Protein AF-A0A9X1ZJ38-F1 (afdb_monomer_lite)

Organism: NCBI:txid220752

Sequence (102 aa):
MEQLSFFSVPSPCIGVCQSDAKGYCLGCFRSRDERFNWMSYTDLQKQDINRLCKQRRKRKQYALYKASMQQRQALQSSVNIQLDFADDGETPQASSTPKADD

Radius of gyration: 32.01 Å; chains: 1; bounding box: 73×57×81 Å

InterPro domains:
  IPR010710 Protein of unknown function DUF1289 [PF06945] (11-57)
  IPR010710 Protein of unknown function DUF1289 [PTHR35175] (1-78)

Structure (mmCIF, N/CA/C/O backbone):
data_AF-A0A9X1ZJ38-F1
#
_entry.id   AF-A0A9X1ZJ38-F1
#
loop_
_atom_site.group_PDB
_atom_site.id
_atom_site.type_symbol
_atom_site.label_atom_id
_atom_site.label_alt_id
_atom_site.label_comp_id
_atom_site.label_asym_id
_atom_site.label_entity_id
_atom_site.label_seq_id
_atom_site.pdbx_PDB_ins_code
_atom_site.Cartn_x
_atom_site.Cartn_y
_atom_site.Cartn_z
_atom_site.occupancy
_atom_site.B_iso_or_equiv
_atom_site.auth_seq_id
_atom_site.auth_comp_id
_atom_site.auth_asym_id
_atom_site.auth_atom_id
_atom_site.pdbx_PDB_model_num
ATOM 1 N N . MET A 1 1 ? 27.855 3.798 -7.014 1.00 42.66 1 MET A N 1
ATOM 2 C CA . MET A 1 1 ? 28.332 2.496 -6.504 1.00 42.66 1 MET A CA 1
ATOM 3 C C . MET A 1 1 ? 27.114 1.613 -6.309 1.00 42.66 1 MET A C 1
ATOM 5 O O . MET A 1 1 ? 26.357 1.849 -5.378 1.00 42.66 1 MET A O 1
ATOM 9 N N . GLU A 1 2 ? 26.874 0.679 -7.228 1.00 58.31 2 GLU A N 1
ATOM 10 C CA . GLU A 1 2 ? 25.814 -0.326 -7.095 1.00 58.31 2 GLU A CA 1
ATOM 11 C C . GLU A 1 2 ? 26.388 -1.518 -6.330 1.00 58.31 2 GLU A C 1
ATOM 13 O O . GLU A 1 2 ? 27.302 -2.197 -6.793 1.00 58.31 2 GLU A O 1
ATOM 18 N N . GLN A 1 3 ? 25.914 -1.725 -5.107 1.00 58.31 3 GLN A N 1
ATOM 19 C CA . GLN A 1 3 ? 26.302 -2.870 -4.299 1.00 58.31 3 GLN A CA 1
ATOM 20 C C . GLN A 1 3 ? 25.622 -4.107 -4.904 1.00 58.31 3 GLN A C 1
ATOM 22 O O . GLN A 1 3 ? 24.397 -4.210 -4.855 1.00 58.31 3 GLN A O 1
ATOM 27 N N . LEU A 1 4 ? 26.399 -5.012 -5.513 1.00 62.38 4 LEU A N 1
ATOM 28 C CA . LEU A 1 4 ? 25.911 -6.280 -6.071 1.00 62.38 4 LEU A CA 1
ATOM 29 C C . LEU A 1 4 ? 25.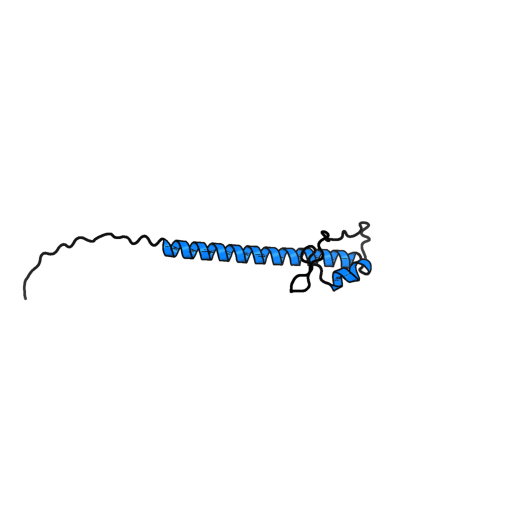245 -7.107 -4.958 1.00 62.38 4 LEU A C 1
ATOM 31 O O . LEU A 1 4 ? 25.909 -7.828 -4.211 1.00 62.38 4 LEU A O 1
ATOM 35 N N . SER A 1 5 ? 23.922 -7.002 -4.822 1.00 58.50 5 SER A N 1
ATOM 36 C CA . SER A 1 5 ? 23.162 -7.921 -3.985 1.00 58.50 5 SER A CA 1
ATOM 37 C C . SER A 1 5 ? 22.965 -9.208 -4.778 1.00 58.50 5 SER A C 1
ATOM 39 O O . SER A 1 5 ? 22.165 -9.251 -5.706 1.00 58.50 5 SER A O 1
ATOM 41 N N . PHE A 1 6 ? 23.687 -10.261 -4.407 1.00 58.66 6 PHE A N 1
ATOM 42 C CA . PHE A 1 6 ? 23.592 -11.591 -5.023 1.00 58.66 6 PHE A CA 1
ATOM 43 C C . PHE A 1 6 ? 22.207 -12.255 -4.879 1.00 58.66 6 PHE A C 1
ATOM 45 O O . PHE A 1 6 ? 21.957 -13.301 -5.474 1.00 58.66 6 PHE A O 1
ATOM 52 N N . PHE A 1 7 ? 21.300 -11.673 -4.091 1.00 68.25 7 PHE A N 1
ATOM 53 C CA . PHE A 1 7 ? 19.995 -12.250 -3.791 1.00 68.25 7 PHE A CA 1
ATOM 54 C C . PHE A 1 7 ? 18.894 -11.597 -4.626 1.00 68.25 7 PHE A C 1
ATOM 56 O O . PHE A 1 7 ? 18.624 -10.402 -4.498 1.00 68.25 7 PHE A O 1
ATOM 63 N N . SER A 1 8 ? 18.215 -12.405 -5.444 1.00 73.12 8 SER A N 1
ATOM 64 C CA . SER A 1 8 ? 17.040 -11.979 -6.204 1.00 73.12 8 SER A CA 1
ATOM 65 C C . SER A 1 8 ? 15.963 -11.430 -5.268 1.00 73.12 8 SER A C 1
ATOM 67 O O . SER A 1 8 ? 15.594 -12.079 -4.285 1.00 73.12 8 SER A O 1
ATOM 69 N N . VAL A 1 9 ? 15.420 -10.258 -5.588 1.00 83.19 9 VAL A N 1
ATOM 70 C CA . VAL A 1 9 ? 14.373 -9.623 -4.783 1.00 83.19 9 VAL A CA 1
ATOM 71 C C . VAL A 1 9 ? 13.083 -10.450 -4.855 1.00 83.19 9 VAL A C 1
ATOM 73 O O . VAL A 1 9 ? 12.495 -10.562 -5.935 1.00 83.19 9 VAL A O 1
ATOM 76 N N . PRO A 1 10 ? 12.586 -10.999 -3.730 1.00 82.94 10 PRO A N 1
ATOM 77 C CA . PRO A 1 10 ? 11.368 -11.795 -3.746 1.00 82.94 10 PRO A CA 1
ATOM 78 C C . PRO A 1 10 ? 10.150 -10.921 -4.064 1.00 82.94 10 PRO A C 1
ATOM 80 O O . PRO A 1 10 ? 10.035 -9.770 -3.623 1.00 82.94 10 PRO A O 1
ATOM 83 N N . SER A 1 11 ? 9.208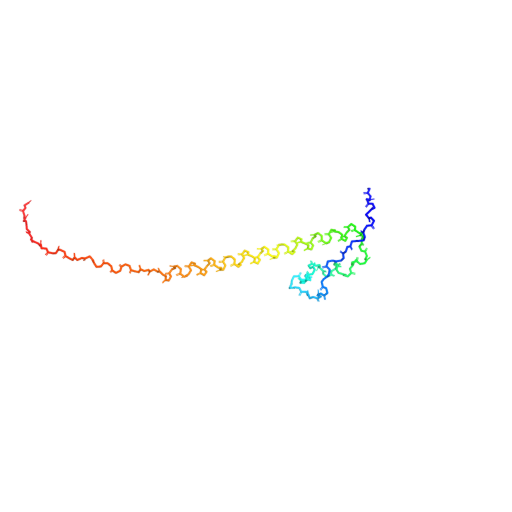 -11.478 -4.826 1.00 82.44 11 SER A N 1
ATOM 84 C CA . SER A 1 11 ? 7.939 -10.808 -5.112 1.00 82.44 11 SER A CA 1
ATOM 85 C C . SER A 1 11 ? 7.033 -10.836 -3.865 1.00 82.44 11 SER A C 1
ATOM 87 O O . SER A 1 11 ? 6.872 -11.894 -3.261 1.00 82.44 11 SER A O 1
ATOM 89 N N . PRO A 1 12 ? 6.376 -9.724 -3.492 1.00 83.50 12 PRO A N 1
ATOM 90 C CA . PRO A 1 12 ? 5.442 -9.659 -2.366 1.00 83.50 12 PRO A CA 1
ATOM 91 C C . PRO A 1 12 ? 4.031 -10.161 -2.738 1.00 83.50 12 PRO A C 1
ATOM 93 O O . PRO A 1 12 ? 3.056 -9.823 -2.064 1.00 83.50 12 PRO A O 1
ATOM 96 N N . CYS A 1 13 ? 3.879 -10.878 -3.856 1.00 87.19 13 CYS A N 1
ATOM 97 C CA . CYS A 1 13 ? 2.587 -11.347 -4.344 1.00 87.19 13 CYS A CA 1
ATOM 98 C C . CYS A 1 13 ? 2.082 -12.539 -3.521 1.00 87.19 13 CYS A C 1
ATOM 100 O O . CYS A 1 13 ? 2.821 -13.487 -3.291 1.00 87.19 13 CYS A O 1
ATOM 102 N N . ILE A 1 14 ? 0.806 -12.506 -3.132 1.00 86.62 14 ILE A N 1
ATOM 103 C CA . ILE A 1 14 ? 0.131 -13.591 -2.396 1.00 86.62 14 ILE A CA 1
ATOM 104 C C . ILE A 1 14 ? -0.835 -14.396 -3.284 1.00 86.62 14 ILE A C 1
ATOM 106 O O . ILE A 1 14 ? -1.739 -15.048 -2.780 1.00 86.62 14 ILE A O 1
ATOM 110 N N . GLY A 1 15 ? -0.720 -14.273 -4.611 1.00 85.44 15 GLY A N 1
ATOM 111 C CA . GLY A 1 15 ? -1.621 -14.931 -5.571 1.00 85.44 15 GLY A CA 1
ATOM 112 C C . GLY A 1 15 ? -3.003 -14.280 -5.724 1.00 85.44 15 GLY A C 1
ATOM 113 O O . GLY A 1 15 ? -3.809 -14.741 -6.523 1.00 85.44 15 GLY A O 1
ATOM 114 N N . VAL A 1 16 ? -3.281 -13.182 -5.014 1.00 85.88 16 VAL A N 1
ATOM 115 C CA . VAL A 1 16 ? -4.546 -12.436 -5.124 1.00 85.88 16 VAL A CA 1
ATOM 116 C C . VAL A 1 16 ? -4.344 -11.190 -5.982 1.00 85.88 16 VAL A C 1
ATOM 118 O O . VAL A 1 16 ? -3.562 -10.307 -5.628 1.00 85.88 16 VAL A O 1
ATOM 121 N N . CYS A 1 17 ? -5.074 -11.102 -7.095 1.00 83.12 17 CYS A N 1
ATOM 122 C CA . CYS A 1 17 ? -4.991 -10.009 -8.067 1.00 83.12 17 CYS A CA 1
ATOM 123 C C . CYS A 1 17 ? -6.296 -9.193 -8.108 1.00 83.12 17 CYS A C 1
ATOM 125 O O . CYS A 1 17 ? -6.950 -9.095 -9.139 1.00 83.12 17 CYS A O 1
ATOM 127 N N . GLN A 1 18 ? -6.692 -8.613 -6.973 1.00 88.94 18 GLN A N 1
ATOM 128 C CA . GLN A 1 18 ? -7.864 -7.733 -6.883 1.00 88.94 18 GLN A CA 1
ATOM 129 C C . GLN A 1 18 ? -7.429 -6.299 -6.589 1.00 88.94 18 GLN A C 1
ATOM 131 O O . GLN A 1 18 ? -6.547 -6.083 -5.757 1.00 88.94 18 GLN A O 1
ATOM 136 N N . SER A 1 19 ? -8.029 -5.327 -7.272 1.00 90.25 19 SER A N 1
ATOM 137 C CA . SER A 1 19 ? -7.719 -3.904 -7.114 1.00 90.25 19 SER A CA 1
ATOM 138 C C . SER A 1 19 ? -8.713 -3.217 -6.175 1.00 90.25 19 SER A C 1
ATOM 140 O O . SER A 1 19 ? -9.914 -3.432 -6.267 1.00 90.25 19 SER A O 1
ATOM 142 N N . ASP A 1 20 ? -8.194 -2.385 -5.275 1.00 88.00 20 ASP A N 1
ATOM 143 C CA . ASP A 1 20 ? -8.956 -1.475 -4.417 1.00 88.00 20 ASP A CA 1
ATOM 144 C C . ASP A 1 20 ? -9.468 -0.273 -5.236 1.00 88.00 20 ASP A C 1
ATOM 146 O O . ASP A 1 20 ? -8.935 0.020 -6.311 1.00 88.00 20 ASP A O 1
ATOM 150 N N . ALA A 1 21 ? -10.408 0.501 -4.691 1.00 88.38 21 ALA A N 1
ATOM 151 C CA . ALA A 1 21 ? -10.943 1.718 -5.316 1.00 88.38 21 ALA A CA 1
ATOM 152 C C . ALA A 1 21 ? -9.854 2.761 -5.640 1.00 88.38 21 ALA A C 1
ATOM 154 O O . ALA A 1 21 ? -10.003 3.581 -6.539 1.00 88.38 21 ALA A O 1
ATOM 155 N N . LYS A 1 22 ? -8.721 2.712 -4.928 1.00 86.06 22 LYS A N 1
ATOM 156 C CA . LYS A 1 22 ? -7.549 3.577 -5.148 1.00 86.06 22 LYS A CA 1
ATOM 157 C C . LYS A 1 22 ? -6.560 3.042 -6.196 1.00 86.06 22 LYS A C 1
ATOM 159 O O . LYS A 1 22 ? -5.507 3.640 -6.382 1.00 86.06 22 LYS A O 1
ATOM 164 N N . GLY A 1 23 ? -6.837 1.896 -6.823 1.00 88.69 23 GLY A N 1
ATOM 165 C CA . GLY A 1 23 ? -5.977 1.302 -7.855 1.00 88.69 23 GLY A CA 1
ATOM 166 C C . GLY A 1 23 ? -4.790 0.474 -7.337 1.00 88.69 23 GLY A C 1
ATOM 167 O O . GLY A 1 23 ? -3.931 0.075 -8.126 1.00 88.69 23 GLY A O 1
ATOM 168 N N . TYR A 1 24 ? -4.738 0.172 -6.035 1.00 91.62 24 TYR A N 1
ATOM 169 C CA . TYR A 1 24 ? -3.725 -0.713 -5.439 1.00 91.62 24 TYR A CA 1
ATOM 170 C C . TYR A 1 24 ? -4.237 -2.145 -5.302 1.00 91.62 24 TYR A C 1
ATOM 172 O O . TYR A 1 24 ? -5.417 -2.360 -5.052 1.00 91.62 24 TYR A O 1
ATOM 180 N N . CYS A 1 25 ? -3.356 -3.137 -5.415 1.00 92.50 25 CYS A N 1
ATOM 181 C CA . CYS A 1 25 ? -3.715 -4.531 -5.165 1.00 92.50 25 CYS A CA 1
ATOM 182 C C . CYS A 1 25 ? -4.049 -4.769 -3.679 1.00 92.50 25 CYS A C 1
ATOM 184 O O . CYS A 1 25 ? -3.278 -4.370 -2.807 1.00 92.50 25 CYS A O 1
ATOM 186 N N . LEU A 1 26 ? -5.149 -5.467 -3.383 1.00 89.69 26 LEU A N 1
ATOM 187 C CA . LEU A 1 26 ? -5.589 -5.777 -2.016 1.00 89.69 26 LEU A CA 1
ATOM 188 C C . LEU A 1 26 ? -4.599 -6.667 -1.248 1.00 89.69 26 LEU A C 1
ATOM 190 O O . LEU A 1 26 ? -4.482 -6.541 -0.032 1.00 89.69 26 LEU A O 1
ATOM 194 N N . GLY A 1 27 ? -3.878 -7.543 -1.952 1.00 89.50 27 GLY A N 1
ATOM 195 C CA . GLY A 1 27 ? -2.901 -8.448 -1.349 1.00 89.50 27 GLY A CA 1
ATOM 196 C C . GLY A 1 27 ? -1.513 -7.827 -1.211 1.00 89.50 27 GLY A C 1
ATOM 197 O O . GLY A 1 27 ? -0.990 -7.670 -0.109 1.00 89.50 27 GLY A O 1
ATOM 198 N N . CYS A 1 28 ? -0.903 -7.470 -2.344 1.00 91.12 28 CYS A N 1
ATOM 199 C CA . CYS A 1 28 ? 0.491 -7.022 -2.386 1.00 91.12 28 CYS A CA 1
ATOM 200 C C . CYS A 1 28 ? 0.681 -5.502 -2.302 1.00 91.12 28 CYS A C 1
ATOM 202 O O . CYS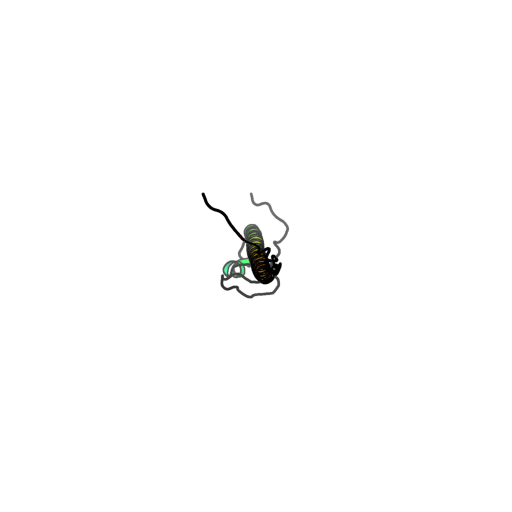 A 1 28 ? 1.819 -5.058 -2.203 1.00 91.12 28 CYS A O 1
ATOM 204 N N . PHE A 1 29 ? -0.389 -4.698 -2.334 1.00 91.81 29 PHE A N 1
ATOM 205 C CA . PHE A 1 29 ? -0.343 -3.226 -2.260 1.00 91.81 29 PHE A CA 1
ATOM 206 C C . PHE A 1 29 ? 0.463 -2.526 -3.368 1.00 91.81 29 PHE A C 1
ATOM 208 O O . PHE A 1 29 ? 0.762 -1.329 -3.268 1.00 91.81 29 PHE A O 1
ATOM 215 N N . ARG A 1 30 ? 0.763 -3.250 -4.451 1.00 92.25 30 ARG A N 1
ATOM 216 C CA . ARG A 1 30 ? 1.342 -2.685 -5.671 1.00 92.25 30 ARG A CA 1
ATOM 217 C C . ARG A 1 30 ? 0.310 -1.881 -6.445 1.00 92.25 30 ARG A C 1
ATOM 219 O O . ARG A 1 30 ? -0.865 -2.254 -6.465 1.00 92.25 30 ARG A O 1
ATOM 226 N N . SER A 1 31 ? 0.748 -0.817 -7.105 1.00 92.38 31 SER A N 1
ATOM 227 C CA . SER A 1 31 ? -0.063 -0.135 -8.115 1.00 92.38 31 SER A CA 1
ATOM 228 C C . SER A 1 31 ? -0.221 -1.011 -9.365 1.00 92.38 31 SER A C 1
ATOM 230 O O . SER A 1 31 ? 0.398 -2.073 -9.508 1.00 92.38 31 SER A O 1
ATOM 232 N N . ARG A 1 32 ? -1.092 -0.592 -10.285 1.00 90.25 32 ARG A N 1
ATOM 233 C CA . ARG A 1 32 ? -1.244 -1.250 -11.587 1.00 90.25 32 ARG A CA 1
ATOM 234 C C . ARG A 1 32 ? 0.066 -1.213 -12.385 1.00 90.25 32 ARG A C 1
ATOM 236 O O . ARG A 1 32 ? 0.512 -2.267 -12.830 1.00 90.25 32 ARG A O 1
ATOM 243 N N . ASP A 1 33 ? 0.715 -0.058 -12.453 1.00 91.19 33 ASP A N 1
ATOM 244 C CA . ASP A 1 33 ? 1.954 0.130 -13.221 1.00 91.19 33 ASP A CA 1
ATOM 245 C C . ASP A 1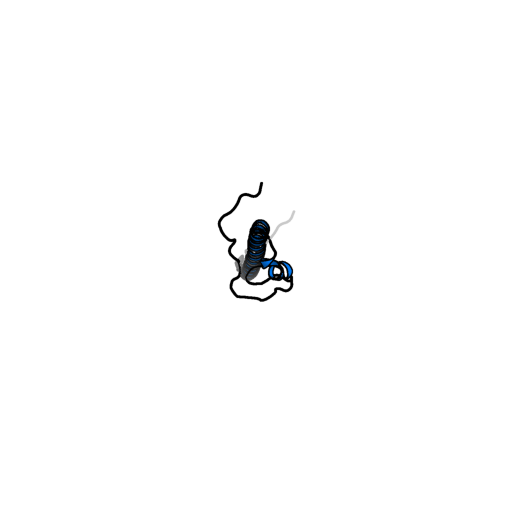 33 ? 3.126 -0.652 -12.619 1.00 91.19 33 ASP A C 1
ATOM 247 O O . ASP A 1 33 ? 3.885 -1.296 -13.340 1.00 91.19 33 ASP A O 1
ATOM 251 N N . GLU A 1 34 ? 3.215 -0.695 -11.283 1.00 91.75 34 GLU A N 1
ATOM 252 C CA . GLU A 1 34 ? 4.237 -1.465 -10.563 1.00 91.75 34 GLU A CA 1
ATOM 253 C C . GLU A 1 34 ? 4.131 -2.978 -10.833 1.00 91.75 34 GLU A C 1
ATOM 255 O O . GLU A 1 34 ? 5.130 -3.691 -10.747 1.00 91.75 34 GLU A O 1
ATOM 260 N N . ARG A 1 35 ? 2.926 -3.490 -11.135 1.00 89.00 35 ARG A N 1
ATOM 261 C CA . ARG A 1 35 ? 2.713 -4.900 -11.508 1.00 89.00 35 ARG A CA 1
ATOM 262 C C . ARG A 1 35 ? 3.145 -5.176 -12.942 1.00 89.00 35 ARG A C 1
ATOM 264 O O . ARG A 1 35 ? 3.837 -6.163 -13.166 1.00 89.00 35 ARG A O 1
ATOM 271 N N . PHE A 1 36 ? 2.740 -4.326 -13.884 1.00 89.69 36 PHE A N 1
ATOM 272 C CA . PHE A 1 36 ? 3.060 -4.514 -15.301 1.00 89.69 36 PHE A CA 1
ATOM 273 C C . PHE A 1 36 ? 4.557 -4.394 -15.576 1.00 89.69 36 PHE A C 1
ATOM 275 O O . PHE A 1 36 ? 5.115 -5.212 -16.298 1.00 89.69 36 PHE A O 1
ATOM 282 N N . ASN A 1 37 ? 5.223 -3.437 -14.932 1.00 91.56 37 ASN A N 1
ATOM 283 C CA . ASN A 1 37 ? 6.639 -3.163 -15.162 1.00 91.56 37 ASN A CA 1
ATOM 284 C C . ASN A 1 37 ? 7.580 -3.969 -14.250 1.00 91.56 37 ASN A C 1
ATOM 286 O O . ASN A 1 37 ? 8.784 -3.733 -14.258 1.00 91.56 37 ASN A O 1
ATOM 290 N N . TRP A 1 38 ? 7.070 -4.932 -13.468 1.00 88.88 38 TRP A N 1
ATOM 291 C CA . TRP A 1 38 ? 7.871 -5.668 -12.479 1.00 88.88 38 TRP A CA 1
ATOM 292 C C . TRP A 1 38 ? 9.114 -6.345 -13.065 1.00 88.88 38 TRP A C 1
ATOM 294 O O . TRP A 1 38 ? 10.175 -6.327 -12.442 1.00 88.88 38 TRP A O 1
ATOM 304 N N . MET A 1 39 ? 8.984 -6.922 -14.262 1.00 87.94 39 MET A N 1
ATOM 305 C CA . MET A 1 39 ? 10.089 -7.597 -14.951 1.00 87.94 39 MET A CA 1
ATOM 306 C C . MET A 1 39 ? 11.118 -6.607 -15.511 1.00 87.94 39 MET A C 1
ATOM 308 O O . MET A 1 39 ? 12.282 -6.964 -15.646 1.00 87.94 39 MET A O 1
ATOM 312 N N . SER A 1 40 ? 10.701 -5.369 -15.785 1.00 91.12 40 SER A N 1
ATOM 313 C CA . SER A 1 40 ? 11.541 -4.311 -16.357 1.00 91.12 40 SER A CA 1
ATOM 314 C C . SER A 1 40 ? 12.317 -3.515 -15.304 1.00 91.12 40 SER A C 1
ATOM 316 O O . SER A 1 40 ? 13.237 -2.781 -15.651 1.00 91.12 40 SER A O 1
ATOM 318 N N . TYR A 1 41 ? 11.945 -3.619 -14.026 1.00 89.94 41 TYR A N 1
ATOM 319 C CA . TYR A 1 41 ? 12.602 -2.879 -12.950 1.00 89.94 41 TYR A CA 1
ATOM 320 C C . TYR A 1 41 ? 13.944 -3.490 -12.536 1.00 89.94 41 TYR A C 1
ATOM 322 O O . TYR A 1 41 ? 14.109 -4.714 -12.488 1.00 89.94 41 TYR A O 1
ATOM 330 N N . THR A 1 42 ? 14.878 -2.621 -12.147 1.00 90.75 42 THR A N 1
ATOM 331 C CA . THR A 1 42 ? 16.143 -3.024 -11.521 1.00 90.75 42 THR A CA 1
ATOM 332 C C . THR A 1 42 ? 15.900 -3.564 -10.116 1.00 90.75 42 THR A C 1
ATOM 334 O O . THR A 1 42 ? 14.883 -3.271 -9.485 1.00 90.75 42 THR A O 1
ATOM 337 N N . ASP A 1 43 ? 16.835 -4.339 -9.574 1.00 88.38 43 ASP A N 1
ATOM 338 C CA . ASP A 1 43 ? 16.647 -4.933 -8.247 1.00 88.38 43 ASP A CA 1
ATOM 339 C C . ASP A 1 43 ? 16.528 -3.880 -7.134 1.00 88.38 43 ASP A C 1
ATOM 341 O O . ASP A 1 43 ? 15.719 -4.045 -6.222 1.00 88.38 43 ASP A O 1
ATOM 345 N N . LEU A 1 44 ? 17.215 -2.740 -7.260 1.00 87.88 44 LEU A N 1
ATOM 346 C CA . LEU A 1 44 ? 17.034 -1.596 -6.358 1.00 87.88 44 LEU A CA 1
ATOM 347 C C . LEU A 1 44 ? 15.594 -1.065 -6.404 1.00 87.88 44 LEU A C 1
ATOM 349 O O . LEU A 1 44 ? 14.935 -0.945 -5.371 1.00 87.88 44 LEU A O 1
ATOM 353 N N . GLN A 1 45 ? 15.052 -0.851 -7.606 1.00 89.88 45 GLN A N 1
ATOM 354 C CA . GLN A 1 45 ? 13.662 -0.417 -7.780 1.00 89.88 45 GLN A CA 1
ATOM 355 C C . GLN A 1 45 ? 12.681 -1.451 -7.224 1.00 89.88 45 GLN A C 1
ATOM 357 O O . GLN A 1 45 ? 11.694 -1.104 -6.575 1.00 89.88 45 GLN A O 1
ATOM 362 N N . LYS A 1 46 ? 12.957 -2.743 -7.424 1.00 90.75 46 LYS A N 1
ATOM 363 C CA . LYS A 1 46 ? 12.132 -3.821 -6.878 1.00 90.75 46 LYS A CA 1
ATOM 364 C C . LYS A 1 46 ? 12.102 -3.797 -5.348 1.00 90.75 46 LYS A C 1
ATOM 366 O O . LYS A 1 46 ? 11.029 -3.974 -4.758 1.00 90.75 46 LYS A O 1
ATOM 371 N N . GLN A 1 47 ? 13.244 -3.558 -4.701 1.00 90.44 47 GLN A N 1
ATOM 372 C CA . GLN A 1 47 ? 13.337 -3.404 -3.246 1.00 90.44 47 GLN A CA 1
ATOM 373 C C . GLN A 1 47 ? 12.551 -2.185 -2.758 1.00 90.44 47 GLN A C 1
ATOM 375 O O . GLN A 1 47 ? 11.788 -2.297 -1.792 1.00 90.44 47 GLN A O 1
ATOM 380 N N . ASP A 1 48 ? 12.664 -1.058 -3.457 1.00 91.56 48 ASP A N 1
ATOM 381 C CA . ASP A 1 48 ? 11.942 0.165 -3.119 1.00 91.56 48 ASP A CA 1
ATOM 382 C C . ASP A 1 48 ? 10.429 -0.009 -3.249 1.00 91.56 48 ASP A C 1
ATOM 384 O O . ASP A 1 48 ? 9.684 0.317 -2.321 1.00 91.56 48 ASP A O 1
ATOM 388 N N . ILE A 1 49 ? 9.952 -0.625 -4.335 1.00 92.12 49 ILE A N 1
ATOM 389 C CA . ILE A 1 49 ? 8.528 -0.938 -4.501 1.00 92.12 49 ILE A CA 1
ATOM 390 C C . ILE A 1 49 ? 8.056 -1.839 -3.358 1.00 92.12 49 ILE A C 1
ATOM 392 O O . ILE A 1 49 ? 6.999 -1.598 -2.770 1.00 92.12 49 ILE A O 1
ATOM 396 N N . ASN A 1 50 ? 8.835 -2.859 -2.989 1.00 91.75 50 ASN A N 1
ATOM 397 C CA . ASN A 1 50 ? 8.499 -3.737 -1.869 1.00 91.75 50 ASN A CA 1
ATOM 398 C C . ASN A 1 50 ? 8.426 -2.971 -0.536 1.00 91.75 50 ASN A C 1
ATOM 400 O O . ASN A 1 50 ? 7.515 -3.206 0.266 1.00 91.75 50 ASN A O 1
ATOM 404 N N . ARG A 1 51 ? 9.345 -2.030 -0.296 1.00 92.88 51 ARG A N 1
ATOM 405 C CA . ARG A 1 51 ? 9.337 -1.149 0.880 1.00 92.88 51 ARG A CA 1
ATOM 406 C C . ARG A 1 51 ? 8.092 -0.260 0.903 1.00 92.88 51 ARG A C 1
ATOM 408 O O . ARG A 1 51 ? 7.420 -0.184 1.935 1.00 92.88 51 ARG A O 1
ATOM 415 N N . LEU A 1 52 ? 7.741 0.354 -0.226 1.00 93.06 52 LEU A N 1
ATOM 416 C CA . LEU A 1 52 ? 6.538 1.177 -0.371 1.00 93.06 52 LEU A CA 1
ATOM 417 C C . LEU A 1 52 ? 5.266 0.356 -0.135 1.00 93.06 52 LEU A C 1
ATOM 419 O O . LEU A 1 52 ? 4.384 0.791 0.605 1.00 93.06 52 LEU A O 1
ATOM 423 N N . CYS A 1 53 ? 5.187 -0.860 -0.675 1.00 92.62 53 CYS A N 1
ATOM 424 C CA . CYS A 1 53 ? 4.061 -1.770 -0.457 1.00 92.62 53 CYS A CA 1
ATOM 425 C C . CYS A 1 53 ? 3.867 -2.091 1.032 1.00 92.62 53 CYS A C 1
ATOM 427 O O . CYS A 1 53 ? 2.752 -1.989 1.550 1.00 92.62 53 CYS A O 1
ATOM 429 N N . LYS A 1 54 ? 4.956 -2.393 1.757 1.00 92.69 54 LYS A N 1
ATOM 430 C CA . LYS A 1 54 ? 4.921 -2.595 3.217 1.00 92.69 54 LYS A CA 1
ATOM 431 C C . LYS A 1 54 ? 4.411 -1.350 3.948 1.00 92.69 54 LYS A C 1
ATOM 433 O O . LYS A 1 54 ? 3.579 -1.462 4.849 1.00 92.69 54 LYS A O 1
ATOM 438 N N . GLN A 1 55 ? 4.863 -0.162 3.546 1.00 94.38 55 GLN A N 1
ATOM 439 C CA . GLN A 1 55 ? 4.421 1.096 4.147 1.00 94.38 55 GLN A CA 1
ATOM 440 C C . GLN A 1 55 ? 2.930 1.361 3.894 1.00 94.38 55 GLN A C 1
ATOM 442 O O . GLN A 1 55 ? 2.203 1.699 4.830 1.00 94.38 55 GLN A O 1
ATOM 447 N N . ARG A 1 56 ? 2.453 1.170 2.656 1.00 92.81 56 ARG A N 1
ATOM 448 C CA . ARG A 1 56 ? 1.034 1.301 2.282 1.00 92.81 56 ARG A CA 1
ATOM 449 C C . ARG A 1 56 ? 0.164 0.336 3.093 1.00 92.81 56 ARG A C 1
ATOM 451 O O . ARG A 1 56 ? -0.839 0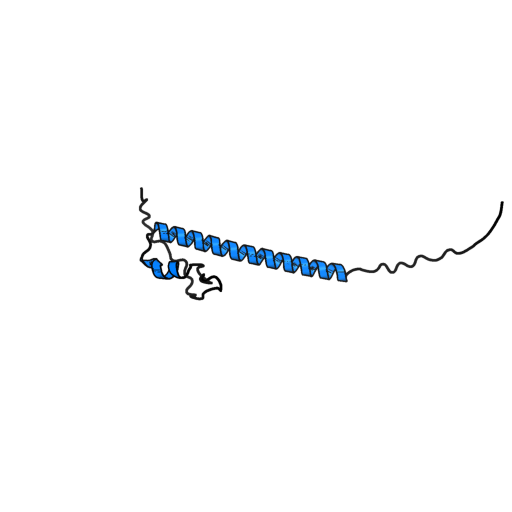.764 3.666 1.00 92.81 56 ARG A O 1
ATOM 458 N N . ARG A 1 57 ? 0.593 -0.925 3.233 1.00 92.56 57 ARG A N 1
ATOM 459 C CA . ARG A 1 57 ? -0.077 -1.932 4.071 1.00 92.56 57 ARG A CA 1
ATOM 460 C C . ARG A 1 57 ? -0.182 -1.482 5.528 1.00 92.56 57 ARG A C 1
ATOM 462 O O . ARG A 1 57 ? -1.281 -1.476 6.076 1.00 92.56 57 ARG A O 1
ATOM 469 N N . LYS A 1 58 ? 0.930 -1.041 6.131 1.00 94.31 58 LYS A N 1
ATOM 470 C CA . LYS A 1 58 ? 0.960 -0.566 7.525 1.00 94.31 58 LYS A CA 1
ATOM 471 C C . LYS A 1 58 ? 0.038 0.639 7.736 1.00 94.31 58 LYS A C 1
ATOM 473 O O . LYS A 1 58 ? -0.691 0.679 8.721 1.00 94.31 58 LYS A O 1
ATOM 478 N N . ARG A 1 59 ? 0.018 1.593 6.795 1.00 93.56 59 ARG A N 1
ATOM 479 C CA . ARG A 1 59 ? -0.892 2.753 6.836 1.00 93.56 59 ARG A CA 1
ATOM 480 C C . ARG A 1 59 ? -2.362 2.327 6.802 1.00 93.56 59 ARG A C 1
ATOM 482 O O . ARG A 1 59 ? -3.137 2.816 7.617 1.00 93.56 59 ARG A O 1
ATOM 489 N N . LYS A 1 60 ? -2.740 1.399 5.910 1.00 91.62 60 LYS A N 1
ATOM 490 C CA . LYS A 1 60 ? -4.118 0.876 5.837 1.00 91.62 60 LYS A CA 1
ATOM 491 C C . LYS A 1 60 ? -4.508 0.156 7.130 1.00 91.62 60 LYS A C 1
ATOM 493 O O . LYS A 1 60 ? -5.564 0.439 7.681 1.00 91.62 60 LYS A O 1
ATOM 498 N N . GLN A 1 61 ? -3.639 -0.713 7.646 1.00 93.44 61 GLN A N 1
ATOM 499 C CA . GLN A 1 61 ? -3.873 -1.431 8.905 1.00 93.44 61 GLN A CA 1
ATOM 500 C C . GLN A 1 61 ? -4.045 -0.478 10.093 1.00 93.44 61 GLN A C 1
ATOM 502 O O . GLN A 1 61 ? -4.979 -0.635 10.871 1.00 93.44 61 GLN A O 1
ATOM 507 N N . TYR 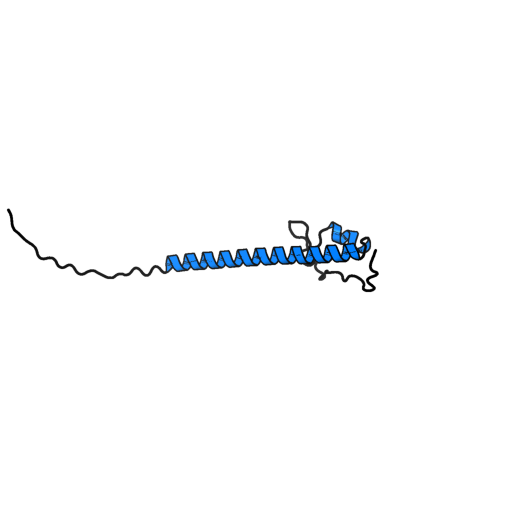A 1 62 ? -3.190 0.541 10.204 1.00 95.06 62 TYR A N 1
ATOM 508 C CA . TYR A 1 62 ? -3.287 1.532 11.273 1.00 95.06 62 TYR A CA 1
ATOM 509 C C . TYR A 1 62 ? -4.574 2.364 11.188 1.00 95.06 62 TYR A C 1
ATOM 511 O O . TYR A 1 62 ? -5.219 2.602 12.206 1.00 95.06 62 TYR A O 1
ATOM 519 N N . ALA A 1 63 ? -4.982 2.767 9.980 1.00 93.62 63 ALA A N 1
ATOM 520 C CA . ALA A 1 63 ? -6.237 3.488 9.776 1.00 93.62 63 ALA A CA 1
ATOM 521 C C . ALA A 1 63 ? -7.455 2.651 10.206 1.00 93.62 63 ALA A C 1
ATOM 523 O O . ALA A 1 63 ? -8.328 3.164 10.901 1.00 93.62 63 ALA A O 1
ATOM 524 N N . LEU A 1 64 ? -7.480 1.359 9.853 1.00 93.56 64 LEU A N 1
ATOM 525 C CA . LEU A 1 64 ? -8.541 0.432 10.265 1.00 93.56 64 LEU A CA 1
ATOM 526 C C . LEU A 1 64 ? -8.565 0.229 11.784 1.00 93.56 64 LEU A C 1
ATOM 528 O O . LEU A 1 64 ? -9.629 0.299 12.394 1.00 93.56 64 LEU A O 1
ATOM 532 N N . TYR A 1 65 ? -7.397 0.033 12.400 1.00 95.25 65 TYR A N 1
ATOM 533 C CA . TYR A 1 65 ? -7.277 -0.088 13.853 1.00 95.25 65 TYR A CA 1
ATOM 534 C C . TYR A 1 65 ? -7.818 1.155 14.569 1.00 95.25 65 TYR A C 1
ATOM 536 O O . TYR A 1 65 ? -8.638 1.038 15.477 1.00 95.25 65 TYR A O 1
ATOM 544 N N . LYS A 1 66 ? -7.421 2.355 14.124 1.00 95.94 66 LYS A N 1
ATOM 545 C CA . LYS A 1 66 ? -7.895 3.618 14.702 1.00 95.94 66 LYS A CA 1
ATOM 546 C C . LYS A 1 66 ? -9.412 3.780 14.555 1.00 95.94 66 LYS A C 1
ATOM 548 O O . LYS A 1 66 ? -10.061 4.155 15.526 1.00 95.94 66 LYS A O 1
ATOM 553 N N . ALA A 1 67 ? -9.970 3.468 13.384 1.00 94.38 67 ALA A N 1
ATOM 554 C CA . ALA A 1 67 ? -11.412 3.539 13.143 1.00 94.38 67 ALA A CA 1
ATOM 555 C C . ALA A 1 67 ? -12.198 2.571 14.046 1.00 94.38 67 ALA A C 1
ATOM 557 O O . ALA A 1 67 ? -13.187 2.965 14.657 1.00 94.38 67 ALA A O 1
ATOM 558 N N . SER A 1 68 ? -11.718 1.332 14.201 1.00 95.25 68 SER A N 1
ATOM 559 C CA . SER A 1 68 ? -12.331 0.338 15.092 1.00 95.25 68 SER A CA 1
ATOM 560 C C . SER A 1 68 ? -12.276 0.766 16.563 1.00 95.25 68 SER A C 1
ATOM 562 O O . SER A 1 68 ? -13.275 0.662 17.273 1.00 95.25 68 SER A O 1
ATOM 564 N N . MET A 1 69 ? -11.147 1.320 17.017 1.00 94.44 69 MET A N 1
ATOM 565 C CA . MET A 1 69 ? -11.013 1.835 18.384 1.00 94.44 69 MET A CA 1
ATOM 566 C C . MET A 1 69 ? -11.974 2.998 18.658 1.00 94.44 69 MET A C 1
ATOM 568 O O . MET A 1 69 ? -12.619 3.012 19.703 1.00 94.44 69 MET A O 1
ATOM 572 N N . GLN A 1 70 ? -12.116 3.932 17.712 1.00 93.25 70 GLN A N 1
ATOM 573 C CA . GLN A 1 70 ? -13.068 5.042 17.817 1.00 93.25 70 GLN A CA 1
ATOM 574 C C . GLN A 1 70 ? -14.517 4.551 17.847 1.00 93.25 70 GLN A C 1
ATOM 576 O O . GLN A 1 70 ? -15.295 5.014 18.675 1.00 93.25 70 GLN A O 1
ATOM 581 N N . GLN A 1 71 ? -14.870 3.578 17.002 1.00 92.75 71 GLN A N 1
ATOM 582 C CA . GLN A 1 71 ? -16.204 2.979 17.006 1.00 92.75 71 GLN A CA 1
ATOM 583 C C . GLN A 1 71 ? -16.504 2.291 18.342 1.00 92.75 71 GLN A C 1
ATOM 585 O O . GLN A 1 71 ? -17.578 2.486 18.905 1.00 92.75 71 GLN A O 1
ATOM 590 N N . ARG A 1 72 ? -15.547 1.528 18.885 1.00 92.19 72 ARG A N 1
ATOM 591 C CA . ARG A 1 72 ? -15.701 0.869 20.187 1.00 92.19 72 ARG A CA 1
ATOM 592 C C . ARG A 1 72 ? -15.857 1.880 21.322 1.00 92.19 72 ARG A C 1
ATOM 594 O O . ARG A 1 72 ? -16.702 1.679 22.184 1.00 92.19 72 ARG A O 1
ATOM 601 N N . GLN A 1 73 ? -15.080 2.962 21.308 1.00 91.75 73 GLN A N 1
ATOM 602 C CA . GLN A 1 73 ? -15.205 4.037 22.292 1.00 91.75 73 GLN A CA 1
ATOM 603 C C . GLN A 1 73 ? -16.559 4.748 22.182 1.00 91.75 73 GLN A C 1
ATOM 605 O O . GLN A 1 73 ? -17.182 4.992 23.208 1.00 91.75 73 GLN A O 1
ATOM 610 N N . ALA A 1 74 ? -17.039 5.024 20.965 1.00 90.19 74 ALA A N 1
ATOM 611 C CA . ALA A 1 74 ? -18.348 5.634 20.735 1.00 90.19 74 ALA A CA 1
ATOM 612 C C . ALA A 1 74 ? -19.491 4.748 21.263 1.00 90.19 74 ALA A C 1
ATOM 614 O O . ALA A 1 74 ? -20.365 5.233 21.980 1.00 90.19 74 ALA A O 1
ATOM 615 N N . LEU A 1 75 ? -19.434 3.440 20.988 1.00 89.75 75 LEU A N 1
ATOM 616 C CA . LEU A 1 75 ? -20.380 2.461 21.532 1.00 89.75 75 LEU A CA 1
ATOM 617 C C . LEU A 1 75 ? -20.306 2.384 23.063 1.00 89.75 75 LEU A C 1
ATOM 619 O O . LEU A 1 75 ? -21.333 2.350 23.732 1.00 89.75 75 LEU A O 1
ATOM 623 N N . GLN A 1 76 ? -19.103 2.395 23.642 1.00 86.06 76 GLN A N 1
ATOM 624 C CA . GLN A 1 76 ? -18.944 2.400 25.096 1.00 86.06 76 GLN A CA 1
ATOM 625 C C . GLN A 1 76 ? -19.500 3.687 25.721 1.00 86.06 76 GLN A C 1
ATOM 627 O O . GLN A 1 76 ? -20.165 3.623 26.751 1.00 86.06 76 GLN A O 1
ATOM 632 N N . SER A 1 77 ? -19.291 4.847 25.089 1.00 78.12 77 SER A N 1
ATOM 633 C CA . SER A 1 77 ? -19.880 6.105 25.554 1.00 78.12 77 SER A CA 1
ATOM 634 C C . SER A 1 77 ? -21.405 6.117 25.444 1.00 78.12 77 SER A C 1
ATOM 636 O O . SER A 1 77 ? -22.051 6.600 26.366 1.00 78.12 77 SER A O 1
ATOM 638 N N . SER A 1 78 ? -21.997 5.543 24.387 1.00 76.69 78 SER A N 1
ATOM 639 C CA . SER A 1 78 ? -23.460 5.450 24.281 1.00 76.69 78 SER A CA 1
ATOM 640 C C . SER A 1 78 ? -24.055 4.504 25.323 1.00 76.69 78 SER A C 1
ATOM 642 O O . SER A 1 78 ? -25.115 4.792 25.864 1.00 76.69 78 SER A O 1
ATOM 644 N N . VAL A 1 79 ? -23.360 3.407 25.648 1.00 77.25 79 VAL A N 1
ATOM 645 C CA . VAL A 1 79 ? -23.772 2.493 26.726 1.00 77.25 79 VAL A CA 1
ATOM 646 C C . VAL A 1 79 ? -23.676 3.173 28.096 1.00 77.25 79 VAL A C 1
ATOM 648 O O . VAL A 1 79 ? -24.607 3.054 28.884 1.00 77.25 79 VAL A O 1
ATOM 651 N N . ASN A 1 80 ? -22.609 3.932 28.372 1.00 67.88 80 ASN A N 1
ATOM 652 C CA . ASN A 1 80 ? -22.475 4.666 29.638 1.00 67.88 80 ASN A CA 1
ATOM 653 C C . ASN A 1 80 ? -23.540 5.762 29.811 1.00 67.88 80 ASN A C 1
ATOM 655 O O . ASN A 1 80 ? -23.990 5.967 30.928 1.00 67.88 80 ASN A O 1
ATOM 659 N N . ILE A 1 81 ? -23.975 6.431 28.735 1.00 66.12 81 ILE A N 1
ATOM 660 C CA . ILE A 1 81 ? -25.100 7.387 28.786 1.00 66.12 81 ILE A CA 1
ATOM 661 C C . ILE A 1 81 ? -26.421 6.680 29.131 1.00 66.12 81 ILE A C 1
ATOM 663 O O . ILE A 1 81 ? -27.283 7.263 29.774 1.00 66.12 81 ILE A O 1
ATOM 667 N N . GLN A 1 82 ? -26.595 5.427 28.709 1.00 60.25 82 GLN A N 1
ATOM 668 C CA . GLN A 1 82 ? -27.821 4.665 28.956 1.00 60.25 82 GLN A CA 1
ATOM 669 C C . GLN A 1 82 ? -27.862 4.004 30.349 1.00 60.25 82 GLN A C 1
ATOM 671 O O . GLN A 1 82 ? -28.930 3.596 30.794 1.00 60.25 82 GLN A O 1
ATOM 676 N N . LEU A 1 83 ? -26.721 3.912 31.039 1.00 58.09 83 LEU A N 1
ATOM 677 C CA . LEU A 1 83 ? -26.583 3.403 32.411 1.00 58.09 83 LEU A CA 1
ATOM 678 C C . LEU A 1 83 ? -26.524 4.543 33.442 1.00 58.09 83 LEU A C 1
ATOM 680 O O . LEU A 1 83 ? -25.803 4.446 34.435 1.00 58.09 83 LEU A O 1
ATOM 684 N N . ASP A 1 84 ? -27.265 5.625 33.206 1.00 54.19 84 ASP A N 1
ATOM 685 C CA . ASP A 1 84 ? -27.533 6.626 34.235 1.00 54.19 84 ASP A CA 1
ATOM 686 C C . ASP A 1 84 ? -28.523 6.004 35.232 1.00 54.19 84 ASP A C 1
ATOM 688 O O . ASP A 1 84 ? -29.736 5.978 35.014 1.00 54.19 84 ASP A O 1
ATOM 692 N N . PHE A 1 85 ? -27.989 5.369 36.279 1.00 58.75 85 PHE A N 1
ATOM 693 C CA . PHE A 1 85 ? -28.774 4.958 37.437 1.00 58.75 85 PHE A CA 1
ATOM 694 C C . PHE A 1 85 ? -29.272 6.243 38.099 1.00 58.75 85 PHE A C 1
ATOM 696 O O . PHE A 1 85 ? -28.546 6.847 38.885 1.00 58.75 85 PHE A O 1
ATOM 703 N N . ALA A 1 86 ? -30.484 6.678 37.746 1.00 59.75 86 ALA A N 1
ATOM 704 C CA . ALA A 1 86 ? -31.190 7.693 38.506 1.00 59.75 86 ALA A CA 1
ATOM 705 C C . ALA A 1 86 ? -31.231 7.228 39.969 1.00 59.75 86 ALA A C 1
ATOM 707 O O . ALA A 1 86 ? -31.812 6.193 40.297 1.00 59.75 86 ALA A O 1
ATOM 708 N N . ASP A 1 87 ? -30.523 7.962 40.820 1.00 51.34 87 ASP A N 1
ATOM 709 C CA . ASP A 1 87 ? -30.629 7.868 42.266 1.00 51.34 87 ASP A CA 1
ATOM 710 C C . ASP A 1 87 ? -32.034 8.360 42.642 1.00 51.34 87 ASP A C 1
ATOM 712 O O . ASP A 1 87 ? -32.259 9.547 42.864 1.00 51.34 87 ASP A O 1
ATOM 716 N N . ASP A 1 88 ? -33.010 7.450 42.641 1.00 53.66 88 ASP A N 1
ATOM 717 C CA . ASP A 1 88 ? -34.317 7.654 43.270 1.00 53.66 88 ASP A CA 1
ATOM 718 C C . ASP A 1 88 ? -34.131 7.593 44.800 1.00 53.66 88 ASP A C 1
ATOM 720 O O . ASP A 1 88 ? -34.510 6.637 45.478 1.00 53.66 88 ASP A O 1
ATOM 724 N N . GLY A 1 89 ? -33.463 8.615 45.337 1.00 46.34 89 GLY A N 1
ATOM 725 C CA . GLY A 1 89 ? -33.231 8.850 46.758 1.00 46.34 89 GLY A CA 1
ATOM 726 C C . GLY A 1 89 ? -34.137 9.962 47.279 1.00 46.34 89 GLY A C 1
ATOM 727 O O . GLY A 1 89 ? -33.733 11.116 47.403 1.00 46.34 89 GLY A O 1
ATOM 728 N N . GLU A 1 90 ? -35.381 9.602 47.576 1.00 44.16 90 GLU A N 1
ATOM 729 C CA . GLU A 1 90 ? -36.397 10.413 48.246 1.00 44.16 90 GLU A CA 1
ATOM 730 C C . GLU A 1 90 ? -35.825 11.174 49.459 1.00 44.16 90 GLU A C 1
ATOM 732 O O . GLU A 1 90 ? -35.415 10.574 50.452 1.00 44.16 90 GLU A O 1
ATOM 737 N N . THR A 1 91 ? -35.785 12.510 49.402 1.00 49.97 91 THR A N 1
ATOM 738 C CA . THR A 1 91 ? -35.491 13.335 50.584 1.00 49.97 91 THR A CA 1
ATOM 739 C C . THR A 1 91 ? -36.791 13.480 51.383 1.00 49.97 91 THR A C 1
ATOM 741 O O . THR A 1 91 ? -37.725 14.106 50.873 1.00 49.97 91 THR A O 1
ATOM 744 N N . PRO A 1 92 ? -36.920 12.938 52.612 1.00 47.16 92 PRO A N 1
ATOM 745 C CA . PRO A 1 92 ? -38.166 13.058 53.356 1.00 47.16 92 PRO A CA 1
ATOM 746 C C . PRO A 1 92 ? -38.356 14.500 53.832 1.00 47.16 92 PRO A C 1
ATOM 748 O O . PRO A 1 92 ? -37.464 15.101 54.433 1.00 47.16 92 PRO A O 1
ATOM 751 N N . GLN A 1 93 ? -39.548 15.038 53.577 1.00 47.69 93 GLN A N 1
ATOM 752 C CA . GLN A 1 93 ? -40.032 16.307 54.112 1.00 47.69 93 GLN A CA 1
ATOM 753 C C . GLN A 1 93 ? -39.928 16.343 55.644 1.00 47.69 93 GLN A C 1
ATOM 755 O O . GLN A 1 93 ? -40.528 15.521 56.334 1.00 47.69 93 GLN A O 1
ATOM 760 N N . ALA A 1 94 ? -39.268 17.370 56.180 1.00 42.59 94 ALA A N 1
ATOM 761 C CA . ALA A 1 94 ? -39.516 17.856 57.533 1.00 42.59 94 ALA A CA 1
ATOM 762 C C . ALA A 1 94 ? -40.236 19.207 57.430 1.00 42.59 94 ALA A C 1
ATOM 764 O O . ALA A 1 94 ? -39.620 20.268 57.353 1.00 42.59 94 ALA A O 1
ATOM 765 N N . SER A 1 95 ? -41.566 19.158 57.377 1.00 52.19 95 SER A N 1
ATOM 766 C CA . SER A 1 95 ? -42.434 20.322 57.529 1.00 52.19 95 SER A CA 1
ATOM 767 C C . SER A 1 95 ? -42.888 20.452 58.984 1.00 52.19 95 SER A C 1
ATOM 769 O O . SER A 1 95 ? -43.659 19.620 59.455 1.00 52.19 95 SER A O 1
ATOM 771 N N . SER A 1 96 ? -42.498 21.533 59.660 1.00 46.66 96 SER A N 1
ATOM 772 C CA . SER A 1 96 ? -43.320 22.166 60.703 1.00 46.66 96 SER A CA 1
ATOM 773 C C . SER A 1 96 ? -42.870 23.618 60.941 1.00 46.66 96 SER A C 1
ATOM 775 O O . SER A 1 96 ? -41.830 23.877 61.535 1.00 46.66 96 SER A O 1
ATOM 777 N N . THR A 1 97 ? -43.686 24.537 60.422 1.00 45.69 97 THR A N 1
ATOM 778 C CA . THR A 1 97 ? -43.851 25.995 60.671 1.00 45.69 97 THR A CA 1
ATOM 779 C C . THR A 1 97 ? -44.071 26.365 62.165 1.00 45.69 97 THR A C 1
ATOM 781 O O . THR A 1 97 ? -44.180 25.420 62.944 1.00 45.69 97 THR A O 1
ATOM 784 N N . PRO A 1 98 ? -44.390 27.623 62.608 1.00 57.31 98 PRO A N 1
ATOM 785 C CA . PRO A 1 98 ? -44.245 29.013 62.072 1.00 57.31 98 PRO A CA 1
ATOM 786 C C . PRO A 1 98 ? -43.805 30.103 63.124 1.00 57.31 98 PRO A C 1
ATOM 788 O O . PRO A 1 98 ? -43.736 29.815 64.314 1.00 57.31 98 PRO A O 1
ATOM 791 N N . LYS A 1 99 ? -43.717 31.387 62.683 1.00 42.69 99 LYS A N 1
ATOM 792 C CA . LYS A 1 99 ? -43.820 32.684 63.440 1.00 42.69 99 LYS A CA 1
ATOM 793 C C . LYS A 1 99 ? -42.603 33.102 64.307 1.00 42.69 99 LYS A C 1
ATOM 795 O O . LYS A 1 99 ? -41.946 32.248 64.873 1.00 42.69 99 LYS A O 1
ATOM 800 N N . ALA A 1 100 ? -42.227 34.378 64.463 1.00 37.31 100 ALA A N 1
ATOM 801 C CA . ALA A 1 100 ? -43.010 35.616 64.474 1.00 37.31 100 ALA A CA 1
ATOM 802 C C . ALA A 1 100 ? -42.194 36.877 64.090 1.00 37.31 100 ALA A C 1
ATOM 804 O O . ALA A 1 100 ? -40.967 36.849 64.026 1.00 37.31 100 ALA A O 1
ATOM 805 N N . ASP A 1 101 ? -42.965 37.936 63.867 1.00 46.38 101 ASP A N 1
ATOM 806 C CA . ASP A 1 101 ? -42.689 39.354 63.617 1.00 46.38 101 ASP A CA 1
ATOM 807 C C . ASP A 1 101 ? -41.754 40.052 64.640 1.00 46.38 101 ASP A C 1
ATOM 809 O O . ASP A 1 101 ? -41.917 39.841 65.843 1.00 46.38 101 ASP A O 1
ATOM 813 N N . ASP A 1 102 ? -40.799 40.871 64.166 1.00 44.25 102 ASP A N 1
ATOM 814 C CA . ASP A 1 102 ? -40.718 42.355 64.290 1.00 44.25 102 ASP A CA 1
ATOM 815 C C . ASP A 1 102 ? -39.545 42.889 63.433 1.00 44.25 102 ASP A C 1
ATOM 817 O O . ASP A 1 102 ? -38.431 42.316 63.524 1.00 44.25 102 ASP A O 1
#

pLDDT: mean 78.89, std 17.75, range [37.31, 95.94]

Secondary structure (DSSP, 8-state):
------SPPPP---S---B-TTSBBTTT--BHHHHHTTTTS-HHHHHHHHHHHHHHHHHHHHHHHHHHHHHHHHHHHHHHHHT-------------------

Foldseek 3Di:
DDDPPVDQQDQQDPPQADADPVQAGPRQRAHPVCVVCVVVDDSVVSVVRSVVSVVSVVVVVVVVVVVVVVVVVVVVVVVVVVPPPPPPPDDDDDDDDDDDDD